Protein AF-M0ZYM3-F1 (afdb_monomer_lite)

pLDDT: mean 70.88, std 20.35, range [33.03, 93.56]

Foldseek 3Di:
DDDDDDDDDDDDDDDDDDDDDPPPPPPPPPPPPDPPPPPCVPPDPVNVVVVVVVVVLVVVLVVLVVCLLPAADDPPDDPVVSVVVNVVSVVVSVVSVNDDDPVNSVVSVCVRYDPVVNVVVVVVVVVVPPDD

Sequence (132 aa):
MAERKHAQITPSGSSQSRANGRGRREIRRKTYFRERELIWIGVPKATQILLKNERTIRRKREKDLREFMSLKMDPLDSFIDFLRTFVMKFEEVNESDIRVTERERYKVLYHSLLEYSKNEMNETNIEIGDNE

Structure (mmCIF, N/CA/C/O backbone):
data_AF-M0ZYM3-F1
#
_entry.id   AF-M0ZYM3-F1
#
loop_
_atom_site.group_PDB
_atom_site.id
_atom_site.type_symbol
_atom_site.label_atom_id
_atom_site.label_alt_id
_atom_site.label_comp_id
_atom_site.label_asym_id
_atom_site.label_entity_id
_atom_site.label_seq_id
_atom_site.pdbx_PDB_ins_code
_atom_site.Cartn_x
_atom_site.Cartn_y
_atom_site.Cartn_z
_atom_site.occupancy
_atom_site.B_iso_or_equiv
_atom_site.auth_seq_id
_atom_site.auth_comp_id
_atom_site.auth_asym_id
_atom_site.auth_atom_id
_atom_site.pdbx_PDB_model_num
ATOM 1 N N . MET A 1 1 ? -10.633 79.391 33.755 1.00 46.09 1 MET A N 1
ATOM 2 C CA . MET A 1 1 ? -9.323 79.671 33.130 1.00 46.09 1 MET A CA 1
ATOM 3 C C . MET A 1 1 ? -8.267 78.807 33.804 1.00 46.09 1 MET A C 1
ATOM 5 O O . MET A 1 1 ? -7.872 79.140 34.911 1.00 46.09 1 MET A O 1
ATOM 9 N N . ALA A 1 2 ? -7.869 77.686 33.197 1.00 37.97 2 ALA A N 1
ATOM 10 C CA . ALA A 1 2 ? -6.691 76.919 33.616 1.00 37.97 2 ALA A CA 1
ATOM 11 C C . ALA A 1 2 ? -6.301 75.912 32.520 1.00 37.97 2 ALA A C 1
ATOM 13 O O . ALA A 1 2 ? -6.735 74.766 32.537 1.00 37.97 2 ALA A O 1
ATOM 14 N N . GLU A 1 3 ? -5.477 76.342 31.566 1.00 37.34 3 GLU A N 1
ATOM 15 C CA . GLU A 1 3 ? -4.640 75.417 30.800 1.00 37.34 3 GLU A CA 1
ATOM 16 C C . GLU A 1 3 ? -3.333 75.226 31.567 1.00 37.34 3 GLU A C 1
ATOM 18 O O . GLU A 1 3 ? -2.601 76.195 31.781 1.00 37.34 3 GLU A O 1
ATOM 23 N N . ARG A 1 4 ? -2.994 73.992 31.953 1.00 41.94 4 ARG A N 1
ATOM 24 C CA . ARG A 1 4 ? -1.597 73.634 32.215 1.00 41.94 4 ARG A CA 1
ATOM 25 C C . ARG A 1 4 ? -1.263 72.265 31.648 1.00 41.94 4 ARG A C 1
ATOM 27 O O . ARG A 1 4 ? -1.997 71.294 31.785 1.00 41.94 4 ARG A O 1
ATOM 34 N N . LYS A 1 5 ? -0.133 72.303 30.953 1.00 38.66 5 LYS A N 1
ATOM 35 C CA . LYS A 1 5 ? 0.450 71.336 30.040 1.00 38.66 5 LYS A CA 1
ATOM 36 C C . LYS A 1 5 ? 1.007 70.113 30.767 1.00 38.66 5 LYS A C 1
ATOM 38 O O . LYS A 1 5 ? 1.417 70.190 31.920 1.00 38.66 5 LYS A O 1
ATOM 43 N N . HIS A 1 6 ? 1.047 69.031 29.996 1.00 46.41 6 HIS A N 1
ATOM 44 C CA . HIS A 1 6 ? 1.918 67.861 30.063 1.00 46.41 6 HIS A CA 1
ATOM 45 C C . HIS A 1 6 ? 3.075 67.915 31.074 1.00 46.41 6 HIS A C 1
ATOM 47 O O . HIS A 1 6 ? 3.972 68.747 30.957 1.00 46.41 6 HIS A O 1
ATOM 53 N N . ALA A 1 7 ? 3.116 66.921 31.962 1.00 41.06 7 ALA A N 1
ATOM 54 C CA . ALA A 1 7 ? 4.348 66.466 32.590 1.00 41.06 7 ALA A CA 1
ATOM 55 C C . ALA A 1 7 ? 4.617 65.030 32.127 1.00 41.06 7 ALA A C 1
ATOM 57 O O . ALA A 1 7 ? 3.795 64.130 32.300 1.00 41.06 7 ALA A O 1
ATOM 58 N N . GLN A 1 8 ? 5.762 64.858 31.482 1.00 38.06 8 GLN A N 1
ATOM 59 C CA . GLN A 1 8 ? 6.269 63.618 30.930 1.00 38.06 8 GLN A CA 1
ATOM 60 C C . GLN A 1 8 ? 7.507 63.213 31.752 1.00 38.06 8 GLN A C 1
ATOM 62 O O . GLN A 1 8 ? 8.423 64.018 31.862 1.00 38.06 8 GLN A O 1
ATOM 67 N N . ILE A 1 9 ? 7.519 61.952 32.229 1.00 45.25 9 ILE A N 1
ATOM 68 C CA . ILE A 1 9 ? 8.693 61.070 32.466 1.00 45.25 9 ILE A CA 1
ATOM 69 C C . ILE A 1 9 ? 9.584 61.457 33.688 1.00 45.25 9 ILE A C 1
ATOM 71 O O . ILE A 1 9 ? 9.848 62.621 33.933 1.00 45.25 9 ILE A O 1
ATOM 75 N N . THR A 1 10 ? 10.039 60.579 34.600 1.00 38.59 10 THR A N 1
ATOM 76 C CA . THR A 1 10 ? 10.740 59.272 34.486 1.00 38.59 10 THR A CA 1
ATOM 77 C C . THR A 1 10 ? 10.792 58.588 35.888 1.00 38.59 10 THR A C 1
ATOM 79 O O . THR A 1 10 ? 10.453 59.230 36.881 1.00 38.59 10 THR A O 1
ATOM 82 N N . PRO A 1 11 ? 11.217 57.310 35.997 1.00 51.19 11 PRO A N 1
ATOM 83 C CA . PRO A 1 11 ? 10.938 56.369 37.080 1.00 51.19 11 PRO A CA 1
ATOM 84 C C . PRO A 1 11 ? 12.070 56.254 38.112 1.00 51.19 11 PRO A C 1
ATOM 86 O O . PRO A 1 11 ? 13.205 56.637 37.853 1.00 51.19 11 PRO A O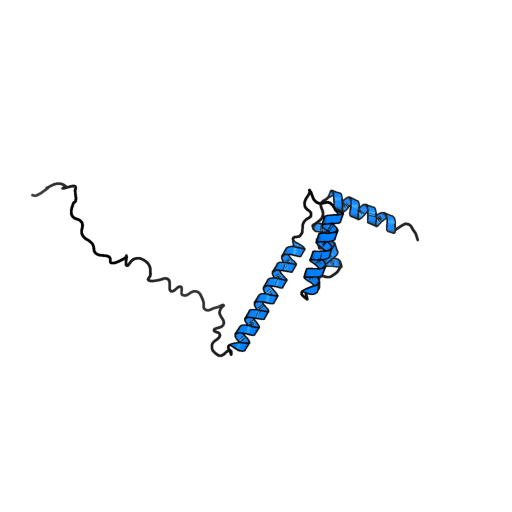 1
ATOM 89 N N . SER A 1 12 ? 11.794 55.604 39.242 1.00 38.41 12 SER A N 1
ATOM 90 C CA . SER A 1 12 ? 12.721 54.660 39.893 1.00 38.41 12 SER A CA 1
ATOM 91 C C . SER A 1 12 ? 12.060 54.021 41.118 1.00 38.41 12 SER A C 1
ATOM 93 O O . SER A 1 12 ? 11.248 54.654 41.786 1.00 38.41 12 SER A O 1
ATOM 95 N N . GLY A 1 13 ? 12.406 52.763 41.411 1.00 33.03 13 GLY A N 1
ATOM 96 C CA . GLY A 1 13 ? 12.121 52.149 42.713 1.00 33.03 13 GLY A CA 1
ATOM 97 C C . GLY A 1 13 ? 11.554 50.737 42.645 1.00 33.03 13 GLY A C 1
ATOM 98 O O . GLY A 1 13 ? 10.362 50.519 42.816 1.00 33.03 13 GLY A O 1
ATOM 99 N N . SER A 1 14 ? 12.430 49.769 42.410 1.00 46.56 14 SER A N 1
ATOM 100 C CA . SER A 1 14 ? 12.195 48.332 42.547 1.00 46.56 14 SER A CA 1
ATOM 101 C C . SER A 1 14 ? 11.700 47.919 43.941 1.00 46.56 14 SER A C 1
ATOM 103 O O . SER A 1 14 ? 12.301 48.329 44.932 1.00 46.56 14 SER A O 1
ATOM 105 N N . SER A 1 15 ? 10.738 46.990 44.018 1.00 39.41 15 SER A N 1
ATOM 106 C CA . SER A 1 15 ? 10.810 45.802 44.893 1.00 39.41 15 SER A CA 1
ATOM 107 C C . SER A 1 15 ? 9.688 44.800 44.600 1.00 39.41 15 SER A C 1
ATOM 109 O O . SER A 1 15 ? 8.567 45.155 44.255 1.00 39.41 15 SER A O 1
ATOM 111 N N . GLN A 1 16 ? 10.057 43.525 44.683 1.00 46.84 16 GLN A N 1
ATOM 112 C CA . GLN A 1 16 ? 9.308 42.318 44.336 1.00 46.84 16 GLN A CA 1
ATOM 113 C C . GLN A 1 16 ? 7.842 42.284 44.806 1.00 46.84 16 GLN A C 1
ATOM 115 O O . GLN A 1 16 ? 7.565 42.347 45.998 1.00 46.84 16 GLN A O 1
ATOM 120 N N . SER A 1 17 ? 6.924 41.928 43.903 1.00 43.44 17 SER A N 1
ATOM 121 C CA . SER A 1 17 ? 5.937 40.891 44.228 1.00 43.44 17 SER A CA 1
ATOM 122 C C . SER A 1 17 ? 5.555 40.096 42.979 1.00 43.44 17 SER A C 1
ATOM 124 O O . SER A 1 17 ? 5.166 40.625 41.938 1.00 43.44 17 SER A O 1
ATOM 126 N N . ARG A 1 18 ? 5.745 38.779 43.074 1.00 53.41 18 ARG A N 1
ATOM 127 C CA . ARG A 1 18 ? 5.278 37.793 42.104 1.00 53.41 18 ARG A CA 1
ATOM 128 C C . ARG A 1 18 ? 3.773 37.612 42.300 1.00 53.41 18 ARG A C 1
ATOM 130 O O . ARG A 1 18 ? 3.360 36.979 43.264 1.00 53.41 18 ARG A O 1
ATOM 137 N N . ALA A 1 19 ? 2.975 38.081 41.351 1.00 45.53 19 ALA A N 1
ATOM 138 C CA . ALA A 1 19 ? 1.643 37.546 41.089 1.00 45.53 19 ALA A CA 1
ATOM 139 C C . ALA A 1 19 ? 1.430 37.542 39.572 1.00 45.53 19 ALA A C 1
ATOM 141 O O . ALA A 1 19 ? 1.088 38.545 38.951 1.00 45.53 19 ALA A O 1
ATOM 142 N N . ASN A 1 20 ? 1.748 36.391 38.981 1.00 45.56 20 ASN A N 1
ATOM 143 C CA . ASN A 1 20 ? 1.733 36.128 37.550 1.00 45.56 20 ASN A CA 1
ATOM 144 C C . ASN A 1 20 ? 0.363 36.418 36.915 1.00 45.56 20 ASN A C 1
ATOM 146 O O . ASN A 1 20 ? -0.687 36.129 37.490 1.00 45.56 20 ASN A O 1
ATOM 150 N N . GLY A 1 21 ? 0.420 36.976 35.705 1.00 46.81 21 GLY A N 1
ATOM 151 C CA . GLY A 1 21 ? -0.685 37.515 34.919 1.00 46.81 21 GLY A CA 1
ATOM 152 C C . GLY A 1 21 ? -1.984 36.708 34.932 1.00 46.81 21 GLY A C 1
ATOM 153 O O . GLY A 1 21 ? -2.082 35.619 34.366 1.00 46.81 21 GLY A O 1
ATOM 154 N N . ARG A 1 22 ? -3.032 37.329 35.481 1.00 52.66 22 ARG A N 1
ATOM 155 C CA . ARG A 1 22 ? -4.440 36.974 35.259 1.00 52.66 22 ARG A CA 1
ATOM 156 C C . ARG A 1 22 ? -4.892 37.443 33.875 1.00 52.66 22 ARG A C 1
ATOM 158 O O . ARG A 1 22 ? -5.727 38.329 33.741 1.00 52.66 22 ARG A O 1
ATOM 165 N N . GLY A 1 23 ? -4.304 36.872 32.833 1.00 51.66 23 GLY A N 1
ATOM 166 C CA . GLY A 1 23 ? -4.662 37.182 31.457 1.00 51.66 23 GLY A CA 1
ATOM 167 C C . GLY A 1 23 ? -4.725 35.911 30.633 1.00 51.66 23 GLY A C 1
ATOM 168 O O . GLY A 1 23 ? -3.692 35.315 30.357 1.00 51.66 23 GLY A O 1
ATOM 169 N N . ARG A 1 24 ? -5.930 35.549 30.175 1.00 52.00 24 ARG A N 1
ATOM 170 C CA . ARG A 1 24 ? -6.188 34.559 29.106 1.00 52.00 24 ARG A CA 1
ATOM 171 C C . ARG A 1 24 ? -6.195 33.071 29.480 1.00 52.00 24 ARG A C 1
ATOM 173 O O . ARG A 1 24 ? -5.784 32.237 28.675 1.00 52.00 24 ARG A O 1
ATOM 180 N N . ARG A 1 25 ? -6.739 32.690 30.639 1.00 50.59 25 ARG A N 1
ATOM 181 C CA . ARG A 1 25 ? -7.127 31.281 30.885 1.00 50.59 25 ARG A CA 1
ATOM 182 C C . ARG A 1 25 ? -8.594 31.091 31.241 1.00 50.59 25 ARG A C 1
ATOM 184 O O . ARG A 1 25 ? -8.970 30.113 31.872 1.00 50.59 25 ARG A O 1
ATOM 191 N N . GLU A 1 26 ? -9.419 32.007 30.771 1.00 50.75 26 GLU A N 1
ATOM 192 C CA . GLU A 1 26 ? -10.860 31.954 30.923 1.00 50.75 26 GLU A CA 1
ATOM 193 C C . GLU A 1 26 ? -11.462 32.082 29.522 1.00 50.75 26 GLU A C 1
ATOM 195 O O . GLU A 1 26 ? -11.000 32.885 28.713 1.00 50.75 26 GLU A O 1
ATOM 200 N N . ILE A 1 27 ? -12.470 31.261 29.223 1.00 50.31 27 ILE A N 1
ATOM 201 C CA . ILE A 1 27 ? -13.251 31.289 27.975 1.00 50.31 27 ILE A CA 1
ATOM 202 C C . ILE A 1 27 ? -12.568 30.635 26.748 1.00 50.31 27 ILE A C 1
ATOM 204 O O . ILE A 1 27 ? -12.513 31.165 25.643 1.00 50.31 27 ILE A O 1
ATOM 208 N N . ARG A 1 28 ? -12.124 29.382 26.897 1.00 47.66 28 ARG A N 1
ATOM 209 C CA . ARG A 1 28 ? -12.147 28.402 25.787 1.00 47.66 28 ARG A CA 1
ATOM 210 C C . ARG A 1 28 ? 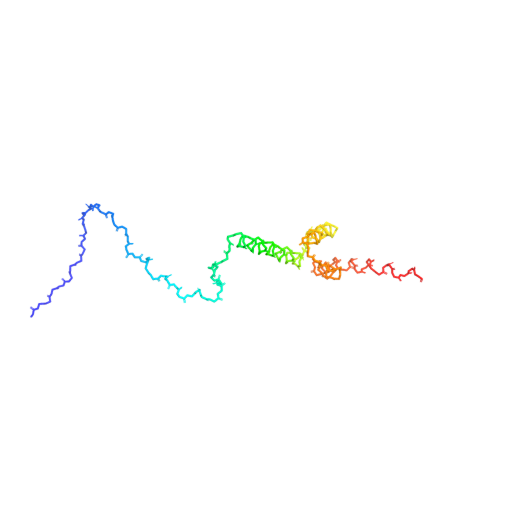-12.956 27.159 26.166 1.00 47.66 28 ARG A C 1
ATOM 212 O O . ARG A 1 28 ? -12.583 26.038 25.844 1.00 47.66 28 ARG A O 1
ATOM 219 N N . ARG A 1 29 ? -14.109 27.339 26.819 1.00 50.09 29 ARG A N 1
ATOM 220 C CA . ARG A 1 29 ? -15.181 26.333 26.755 1.00 50.09 29 ARG A CA 1
ATOM 221 C C . ARG A 1 29 ? -15.853 26.478 25.389 1.00 50.09 29 ARG A C 1
ATOM 223 O O . ARG A 1 29 ? -16.888 27.116 25.261 1.00 50.09 29 ARG A O 1
ATOM 230 N N . LYS A 1 30 ? -15.194 25.960 24.345 1.00 43.62 30 LYS A N 1
ATOM 231 C CA . LYS A 1 30 ? -15.797 25.812 23.019 1.00 43.62 30 LYS A CA 1
ATOM 232 C C . LYS A 1 30 ? -16.921 24.784 23.140 1.00 43.62 30 LYS A C 1
ATOM 234 O O . LYS A 1 30 ? -16.671 23.592 23.273 1.00 43.62 30 LYS A O 1
ATOM 239 N N . THR A 1 31 ? -18.149 25.269 23.075 1.00 45.03 31 THR A N 1
ATOM 240 C CA . THR A 1 31 ? -19.385 24.538 22.779 1.00 45.03 31 THR A CA 1
ATOM 241 C C . THR A 1 31 ? -19.351 23.969 21.355 1.00 45.03 31 THR A C 1
ATOM 243 O O . THR A 1 31 ? -20.164 24.332 20.519 1.00 45.03 31 THR A O 1
ATOM 246 N N . TYR A 1 32 ? -18.373 23.112 21.056 1.00 39.78 32 TYR A N 1
ATOM 247 C CA . TYR A 1 32 ? -18.210 22.475 19.747 1.00 39.78 32 TYR A CA 1
ATOM 248 C C . TYR A 1 32 ? -17.591 21.086 19.901 1.00 39.78 32 TYR A C 1
ATOM 250 O O . TYR A 1 32 ? -16.508 20.854 19.395 1.00 39.78 32 TYR A O 1
ATOM 258 N N . PHE A 1 33 ? -18.227 20.178 20.641 1.00 43.69 33 PHE A N 1
ATOM 259 C CA . PHE A 1 33 ? -17.962 18.733 20.555 1.00 43.69 33 PHE A CA 1
ATOM 260 C C . PHE A 1 33 ? -19.154 17.992 21.178 1.00 43.69 33 PHE A C 1
ATOM 262 O O . PHE A 1 33 ? -19.117 17.573 22.329 1.00 43.69 33 PHE A O 1
ATOM 269 N N . ARG A 1 34 ? -20.274 17.908 20.450 1.00 45.16 34 ARG A N 1
ATOM 270 C CA . ARG A 1 34 ? -21.430 17.075 20.845 1.00 45.16 34 ARG A CA 1
ATOM 271 C C . ARG A 1 34 ? -21.933 16.123 19.760 1.00 45.16 34 ARG A C 1
ATOM 273 O O . ARG A 1 34 ? -22.871 15.388 20.019 1.00 45.16 34 ARG A O 1
ATOM 280 N N . GLU A 1 35 ? -21.286 16.063 18.597 1.00 41.94 35 GLU A N 1
ATOM 281 C CA . GLU A 1 35 ? -21.765 15.208 17.495 1.00 41.94 35 GLU A CA 1
ATOM 282 C C . GLU A 1 35 ? -20.839 14.041 17.128 1.00 41.94 35 GLU A C 1
ATOM 284 O O . GLU A 1 35 ? -21.224 13.203 16.320 1.00 41.94 35 GLU A O 1
ATOM 289 N N . ARG A 1 36 ? -19.626 13.930 17.695 1.00 50.12 36 ARG A N 1
ATOM 290 C CA . ARG A 1 36 ? -18.676 12.862 17.294 1.00 50.12 36 ARG A CA 1
ATOM 291 C C . 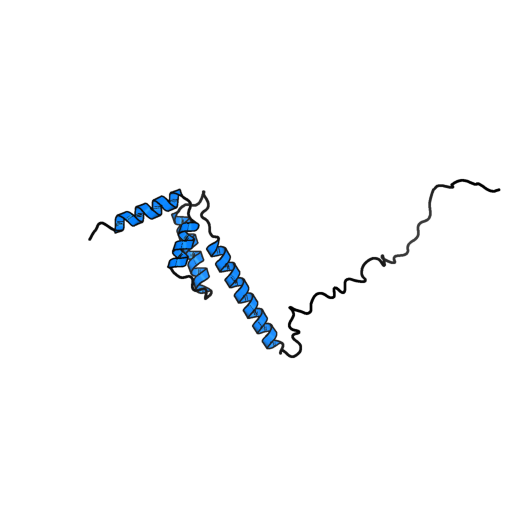ARG A 1 36 ? -17.966 12.106 18.409 1.00 50.12 36 ARG A C 1
ATOM 293 O O . ARG A 1 36 ? -17.256 11.145 18.124 1.00 50.12 36 ARG A O 1
ATOM 300 N N . GLU A 1 37 ? -18.196 12.463 19.662 1.00 47.91 37 GLU A N 1
ATOM 301 C CA . GLU A 1 37 ? -17.851 11.592 20.780 1.00 47.91 37 GLU A CA 1
ATOM 302 C C . GLU A 1 37 ? -19.158 11.040 21.323 1.00 47.91 37 GLU A C 1
ATOM 304 O O . GLU A 1 37 ? -19.802 11.659 22.165 1.00 47.91 37 GLU A O 1
ATOM 309 N N . LEU A 1 38 ? -19.570 9.886 20.786 1.00 55.62 38 LEU A N 1
ATOM 310 C CA . LEU A 1 38 ? -20.464 8.976 21.493 1.00 55.62 38 LEU A CA 1
ATOM 311 C C . LEU A 1 38 ? -19.929 8.879 22.915 1.00 55.62 38 LEU A C 1
ATOM 313 O O . LEU A 1 38 ? -18.838 8.364 23.161 1.00 55.62 38 LEU A O 1
ATOM 317 N N . ILE A 1 39 ? -20.664 9.504 23.817 1.00 54.91 39 ILE A N 1
ATOM 318 C CA . ILE A 1 39 ? -20.373 9.568 25.228 1.00 54.91 39 ILE A CA 1
ATOM 319 C C . ILE A 1 39 ? -20.315 8.110 25.699 1.00 54.91 39 ILE A C 1
ATOM 321 O O . ILE A 1 39 ? -21.334 7.433 25.753 1.00 54.91 39 ILE A O 1
ATOM 325 N N . TRP A 1 40 ? -19.115 7.609 26.003 1.00 55.53 40 TRP A N 1
ATOM 326 C CA . TRP A 1 40 ? -18.844 6.233 26.452 1.00 55.53 40 TRP A CA 1
ATOM 327 C C . TRP A 1 40 ? -19.397 5.941 27.862 1.00 55.53 40 TRP A C 1
ATOM 329 O O . TRP A 1 40 ? -18.868 5.100 28.592 1.00 55.53 40 TRP A O 1
ATOM 339 N N . ILE A 1 41 ? -20.429 6.668 28.291 1.00 55.34 41 ILE A N 1
ATOM 340 C CA . ILE A 1 41 ? -21.089 6.455 29.573 1.00 55.34 41 ILE A CA 1
ATOM 341 C C . ILE A 1 41 ? -21.842 5.127 29.467 1.00 55.34 41 ILE A C 1
ATOM 343 O O . ILE A 1 41 ? -22.777 4.995 28.687 1.00 55.34 41 ILE A O 1
ATOM 347 N N . GLY A 1 42 ? -21.385 4.133 30.230 1.00 66.25 42 GLY A N 1
ATOM 348 C CA . GLY A 1 42 ? -21.995 2.801 30.310 1.00 66.25 42 GLY A CA 1
ATOM 349 C C . GLY A 1 42 ? -21.243 1.684 29.582 1.00 66.25 42 GLY A C 1
ATOM 350 O O . GLY A 1 42 ? -21.555 0.520 29.803 1.00 66.25 42 GLY A O 1
ATOM 351 N N . VAL A 1 43 ? -20.223 1.988 28.770 1.00 72.12 43 VAL A N 1
ATOM 352 C CA . VAL A 1 43 ? -19.428 0.946 28.097 1.00 72.12 43 VAL A CA 1
ATOM 353 C C . VAL A 1 43 ? -18.313 0.456 29.030 1.00 72.12 43 VAL A C 1
ATOM 355 O O . VAL A 1 43 ? -17.478 1.275 29.436 1.00 72.12 43 VAL A O 1
ATOM 358 N N . PRO A 1 44 ? -18.235 -0.851 29.351 1.00 83.81 44 PRO A N 1
ATOM 359 C CA . PRO A 1 44 ? -17.176 -1.399 30.193 1.00 83.81 44 PRO A CA 1
ATOM 360 C C . PRO A 1 44 ? -15.784 -1.057 29.655 1.00 83.81 44 PRO A C 1
ATOM 362 O O . PRO A 1 44 ? -15.546 -1.120 28.449 1.00 83.81 44 PRO A O 1
ATOM 365 N N . LYS A 1 45 ? -14.835 -0.736 30.548 1.00 82.38 45 LYS A N 1
ATOM 366 C CA . LYS A 1 45 ? -13.452 -0.368 30.176 1.00 82.38 45 LYS A CA 1
ATOM 367 C C . LYS A 1 45 ? -12.806 -1.371 29.212 1.00 82.38 45 LYS A C 1
ATOM 369 O O . LYS A 1 45 ? -12.117 -0.953 28.287 1.00 82.38 45 LYS A O 1
ATOM 374 N N . ALA A 1 46 ? -13.070 -2.666 29.396 1.00 84.81 46 ALA A N 1
ATOM 375 C CA . ALA A 1 46 ? -12.582 -3.729 28.519 1.00 84.81 46 ALA A CA 1
ATOM 376 C C . ALA A 1 46 ? -13.033 -3.530 27.061 1.00 84.81 46 ALA A C 1
ATOM 378 O O . ALA A 1 46 ? -12.208 -3.515 26.153 1.00 84.81 46 ALA A O 1
ATOM 379 N N . THR A 1 47 ? -14.321 -3.265 26.841 1.00 84.56 47 THR A N 1
ATOM 380 C CA . THR A 1 47 ? -14.886 -2.984 25.515 1.00 84.56 47 THR A CA 1
ATOM 381 C C . THR A 1 47 ? -14.295 -1.710 24.905 1.00 84.56 47 THR A C 1
ATOM 383 O O . THR A 1 47 ? -14.053 -1.654 23.702 1.00 84.56 47 THR A O 1
ATOM 386 N N . GLN A 1 48 ? -13.984 -0.696 25.722 1.00 83.75 48 GLN A N 1
ATOM 387 C CA . GLN A 1 48 ? -13.313 0.517 25.231 1.00 83.75 48 GLN A CA 1
ATOM 388 C C . GLN A 1 48 ? -11.893 0.253 24.732 1.00 83.75 48 GLN A C 1
ATOM 390 O O . GLN A 1 48 ? -11.474 0.840 23.734 1.00 83.75 48 GLN A O 1
ATOM 395 N N . ILE A 1 49 ? -11.152 -0.619 25.416 1.00 88.00 49 ILE A N 1
ATOM 396 C CA . ILE A 1 49 ? -9.795 -1.011 25.023 1.00 88.00 49 ILE A CA 1
ATOM 397 C C . ILE A 1 49 ? -9.836 -1.814 23.721 1.00 88.00 49 ILE A C 1
ATOM 399 O O . ILE A 1 49 ? -9.091 -1.490 22.800 1.00 88.00 49 ILE A O 1
ATOM 403 N N . LEU A 1 50 ? -10.747 -2.786 23.609 1.00 88.75 50 LEU A N 1
ATOM 404 C CA . LEU A 1 50 ? -10.921 -3.580 22.388 1.00 88.75 50 LEU A CA 1
ATOM 405 C C . LEU A 1 50 ? -11.191 -2.688 21.171 1.00 88.75 50 LEU A C 1
ATOM 407 O O . LEU A 1 50 ? -10.452 -2.732 20.192 1.00 88.75 50 LEU A O 1
ATOM 411 N N . LEU A 1 51 ? -12.160 -1.779 21.279 1.00 86.94 51 LEU A N 1
ATOM 412 C CA . LEU A 1 51 ? -12.505 -0.850 20.201 1.00 86.94 51 LEU A CA 1
ATOM 413 C C . LEU A 1 51 ? -11.368 0.130 19.863 1.00 86.94 51 LEU A C 1
ATOM 415 O O . LEU A 1 51 ? -11.224 0.551 18.713 1.00 86.94 51 LEU A O 1
ATOM 419 N N . LYS A 1 52 ? -10.544 0.525 20.843 1.00 86.75 52 LYS A N 1
ATOM 420 C CA . LYS A 1 52 ? -9.331 1.316 20.576 1.00 86.75 52 LYS A CA 1
ATOM 421 C C . LYS A 1 52 ? -8.306 0.505 19.786 1.00 86.75 52 LYS A C 1
ATOM 423 O O . LYS A 1 52 ? -7.772 1.032 18.812 1.00 86.75 52 LYS A O 1
ATOM 428 N N . ASN A 1 53 ? -8.081 -0.747 20.171 1.00 88.94 53 ASN A N 1
ATOM 429 C CA . ASN A 1 53 ? -7.132 -1.638 19.510 1.00 88.94 53 ASN A CA 1
ATOM 430 C C . ASN A 1 53 ? -7.555 -1.922 18.061 1.00 88.94 53 ASN A C 1
ATOM 432 O O . ASN A 1 53 ? -6.751 -1.775 17.140 1.00 88.94 53 ASN A O 1
ATOM 436 N N . GLU A 1 54 ? -8.836 -2.207 17.829 1.00 86.94 54 GLU A N 1
ATOM 437 C CA . GLU A 1 54 ? -9.392 -2.373 16.480 1.00 86.94 54 GLU A CA 1
ATOM 438 C C . GLU A 1 54 ? -9.185 -1.123 15.620 1.00 86.94 54 GLU A C 1
ATOM 440 O O . GLU A 1 54 ? -8.743 -1.210 14.473 1.00 86.94 54 GLU A O 1
ATOM 445 N N . ARG A 1 55 ? -9.429 0.070 16.179 1.00 88.38 55 ARG A N 1
ATOM 446 C CA . ARG A 1 55 ? -9.176 1.332 15.469 1.00 88.38 55 ARG A CA 1
ATOM 447 C C . ARG A 1 55 ? -7.702 1.520 15.131 1.00 88.38 55 ARG A C 1
ATOM 449 O O . ARG A 1 55 ? -7.404 2.027 14.052 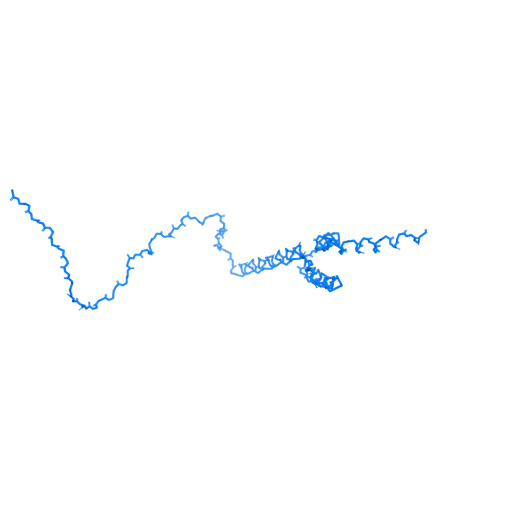1.00 88.38 55 ARG A O 1
ATOM 456 N N . THR A 1 56 ? -6.784 1.157 16.026 1.00 89.06 56 THR A N 1
ATOM 457 C CA . THR A 1 56 ? -5.345 1.249 15.740 1.00 89.06 56 THR A CA 1
ATOM 458 C C . THR A 1 56 ? -4.922 0.282 14.643 1.00 89.06 56 THR A C 1
ATOM 460 O O . THR A 1 56 ? -4.218 0.703 13.728 1.00 89.06 56 THR A O 1
ATOM 463 N N . ILE A 1 57 ? -5.421 -0.958 14.668 1.00 88.19 57 ILE A N 1
ATOM 464 C CA . ILE A 1 57 ? -5.162 -1.960 13.627 1.00 88.19 57 ILE A CA 1
ATOM 465 C C . ILE A 1 57 ? -5.689 -1.457 12.282 1.00 88.19 57 ILE A C 1
ATOM 467 O O . ILE A 1 57 ? -4.950 -1.421 11.302 1.00 88.19 57 ILE A O 1
ATOM 471 N N . ARG A 1 58 ? -6.935 -0.970 12.244 1.00 86.38 58 ARG A N 1
ATOM 472 C CA . ARG A 1 58 ? -7.543 -0.415 11.030 1.00 86.38 58 ARG A CA 1
ATOM 473 C C . ARG A 1 58 ? -6.745 0.757 10.459 1.00 86.38 58 ARG A C 1
ATOM 475 O O . ARG A 1 58 ? -6.504 0.797 9.260 1.00 86.38 58 ARG A O 1
ATOM 482 N N . ARG A 1 59 ? -6.324 1.707 11.299 1.00 89.00 59 ARG A N 1
ATOM 483 C CA . ARG A 1 59 ? -5.527 2.864 10.853 1.00 89.00 59 ARG A CA 1
ATOM 484 C C . ARG A 1 59 ? -4.168 2.454 10.303 1.00 89.00 59 ARG A C 1
ATOM 486 O O . ARG A 1 59 ? -3.722 3.061 9.337 1.00 89.00 59 ARG A O 1
ATOM 493 N N . LYS A 1 60 ? -3.524 1.456 10.916 1.00 88.88 60 LYS A N 1
ATOM 494 C CA . LYS A 1 60 ? -2.267 0.899 10.412 1.00 88.88 60 LYS A CA 1
ATOM 495 C C . LYS A 1 60 ? -2.485 0.299 9.020 1.00 88.88 60 LYS A C 1
ATOM 497 O O . LYS A 1 60 ? -1.853 0.746 8.076 1.00 88.88 60 LYS A O 1
ATOM 502 N N . ARG A 1 61 ? -3.492 -0.567 8.869 1.00 86.00 61 ARG A N 1
ATOM 503 C CA . ARG A 1 61 ? -3.865 -1.161 7.574 1.00 86.00 61 ARG A CA 1
ATOM 504 C C . ARG A 1 61 ? -4.146 -0.112 6.492 1.00 86.00 61 ARG A C 1
ATOM 506 O O . ARG A 1 61 ? -3.623 -0.197 5.388 1.00 86.00 61 ARG A O 1
ATOM 513 N N . GLU A 1 62 ? -4.944 0.910 6.808 1.00 88.12 62 GLU A N 1
ATOM 514 C CA . GLU A 1 62 ? -5.253 2.004 5.872 1.00 88.12 62 GLU A CA 1
ATOM 515 C C . GLU A 1 62 ? -4.008 2.820 5.481 1.00 88.12 62 GLU A C 1
ATOM 517 O O . GLU A 1 62 ? -3.940 3.341 4.365 1.00 88.12 62 GLU A O 1
ATOM 522 N N . LYS A 1 63 ? -3.034 2.953 6.390 1.00 90.12 63 LYS A N 1
ATOM 523 C CA . LYS A 1 63 ? -1.755 3.621 6.130 1.00 90.12 63 LYS A CA 1
ATOM 524 C C . LYS A 1 63 ? -0.887 2.781 5.195 1.00 90.12 63 LYS A C 1
ATOM 526 O O . LYS A 1 63 ? -0.456 3.303 4.173 1.00 90.12 63 LYS A O 1
ATOM 531 N N . ASP A 1 64 ? -0.708 1.504 5.509 1.00 88.88 64 ASP A N 1
ATOM 532 C CA . ASP A 1 64 ? 0.167 0.591 4.769 1.00 88.88 64 ASP A CA 1
ATOM 533 C C . ASP A 1 64 ? -0.343 0.398 3.327 1.00 88.88 64 ASP A C 1
ATOM 535 O O . ASP A 1 64 ? 0.413 0.551 2.368 1.00 88.88 64 ASP A O 1
ATOM 539 N N . LEU A 1 65 ? -1.660 0.222 3.143 1.00 88.25 65 LEU A N 1
ATOM 540 C CA . LEU A 1 65 ? -2.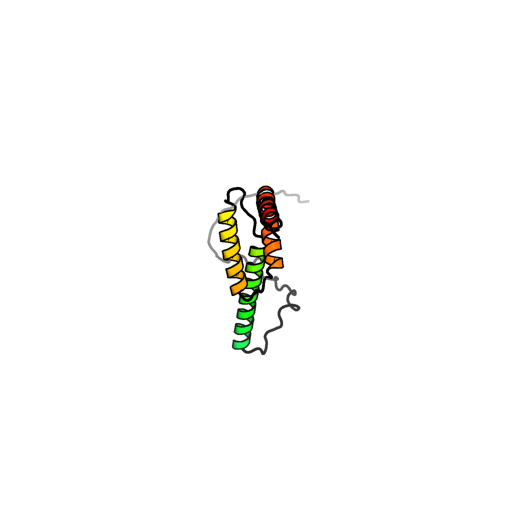276 0.177 1.810 1.00 88.25 65 LEU A CA 1
ATOM 541 C C . LEU A 1 65 ? -2.057 1.475 1.025 1.00 88.25 65 LEU A C 1
ATOM 543 O O . LEU A 1 65 ? -1.783 1.443 -0.173 1.00 88.25 65 LEU A O 1
ATOM 547 N N . ARG A 1 66 ? -2.189 2.633 1.681 1.00 90.31 66 ARG A N 1
ATOM 548 C CA . ARG A 1 66 ? -1.985 3.930 1.024 1.00 90.31 66 ARG A CA 1
ATOM 549 C C . ARG A 1 66 ? -0.533 4.112 0.596 1.00 90.31 66 ARG A C 1
ATOM 551 O O . ARG A 1 66 ? -0.296 4.635 -0.490 1.00 90.31 66 ARG A O 1
ATOM 558 N N . GLU A 1 67 ? 0.414 3.700 1.431 1.00 91.31 67 GLU A N 1
ATOM 559 C CA . GLU A 1 67 ? 1.845 3.741 1.124 1.00 91.31 67 GLU A CA 1
ATOM 560 C C . GLU A 1 67 ? 2.185 2.821 -0.051 1.00 91.31 67 GLU A C 1
ATOM 562 O O . GLU A 1 67 ? 2.881 3.254 -0.967 1.00 91.31 67 GLU A O 1
ATOM 567 N N . PHE A 1 68 ? 1.624 1.610 -0.087 1.00 91.19 68 PHE A N 1
ATOM 568 C CA . PHE A 1 68 ? 1.770 0.692 -1.216 1.00 91.19 68 PHE A CA 1
ATOM 569 C C . PHE A 1 68 ? 1.189 1.263 -2.516 1.00 91.19 68 PHE A C 1
ATOM 571 O O . PHE A 1 68 ? 1.874 1.307 -3.532 1.00 91.19 68 PHE A O 1
ATOM 578 N N . MET A 1 69 ? -0.037 1.791 -2.481 1.00 89.12 69 MET A N 1
ATOM 579 C CA . MET A 1 69 ? -0.681 2.420 -3.645 1.00 89.12 69 MET A CA 1
ATOM 580 C C . MET A 1 69 ? 0.054 3.677 -4.140 1.00 89.12 69 MET A C 1
ATOM 582 O O . MET A 1 69 ? -0.133 4.092 -5.281 1.00 89.12 69 MET A O 1
ATOM 586 N N . SER A 1 70 ? 0.866 4.300 -3.282 1.00 91.12 70 SER A N 1
ATOM 587 C CA . SER A 1 70 ? 1.643 5.504 -3.602 1.00 91.12 70 SER A CA 1
ATOM 588 C C . SER A 1 70 ? 3.095 5.202 -3.971 1.00 91.12 70 SER A C 1
ATOM 590 O O . SER A 1 70 ? 3.878 6.140 -4.135 1.00 91.12 70 SER A O 1
ATOM 592 N N . LEU A 1 71 ? 3.474 3.924 -4.066 1.00 91.88 71 LEU A N 1
ATOM 593 C CA . LEU A 1 71 ? 4.834 3.534 -4.401 1.00 91.88 71 LEU A CA 1
ATOM 594 C C . LEU A 1 71 ? 5.209 4.082 -5.783 1.00 91.88 71 LEU A C 1
ATOM 596 O O . LEU A 1 71 ? 4.404 4.055 -6.716 1.00 91.88 71 LEU A O 1
ATOM 600 N N . LYS A 1 72 ? 6.437 4.576 -5.913 1.00 93.56 72 LYS A N 1
ATOM 601 C CA . LYS A 1 72 ? 7.025 5.023 -7.176 1.00 93.56 72 LYS A CA 1
ATOM 602 C C . LYS A 1 72 ? 8.477 4.585 -7.220 1.00 93.56 72 LYS A C 1
ATOM 604 O O . LYS A 1 72 ? 9.138 4.590 -6.185 1.00 93.56 72 LYS A O 1
ATOM 609 N N . MET A 1 73 ? 8.930 4.206 -8.403 1.00 92.81 73 MET A N 1
ATOM 610 C CA . MET A 1 73 ? 10.323 3.903 -8.680 1.00 92.81 73 MET A CA 1
ATOM 611 C C . MET A 1 73 ? 11.132 5.201 -8.660 1.00 92.81 73 MET A C 1
ATOM 613 O O . MET A 1 73 ? 10.729 6.192 -9.279 1.00 92.81 73 MET A O 1
ATOM 617 N N . ASP A 1 74 ? 12.242 5.208 -7.924 1.00 91.38 74 ASP A N 1
ATOM 618 C CA . ASP A 1 74 ? 13.202 6.306 -7.981 1.00 91.38 74 ASP A CA 1
ATOM 619 C C . ASP A 1 74 ? 13.942 6.252 -9.333 1.00 91.38 74 ASP A C 1
ATOM 621 O O . ASP A 1 74 ? 14.311 5.161 -9.771 1.00 91.38 74 ASP A O 1
ATOM 625 N N . PRO A 1 75 ? 14.179 7.386 -10.017 1.00 88.12 75 PRO A N 1
ATOM 626 C CA . PRO A 1 75 ? 15.014 7.435 -11.221 1.00 88.12 75 PRO A CA 1
ATOM 627 C C . PRO A 1 75 ? 16.410 6.822 -11.079 1.00 88.12 75 PRO A C 1
ATOM 629 O O . PRO A 1 75 ? 17.018 6.472 -12.088 1.00 88.12 75 PRO A O 1
ATOM 632 N N . LEU A 1 76 ? 16.933 6.737 -9.856 1.00 89.62 76 LEU A N 1
ATOM 633 C CA . LEU A 1 76 ? 18.241 6.156 -9.567 1.00 89.62 76 LEU A CA 1
ATOM 634 C C . LEU A 1 76 ? 18.180 4.656 -9.248 1.00 89.62 76 LEU A C 1
ATOM 636 O O . LEU A 1 76 ? 19.228 4.007 -9.226 1.00 89.62 76 LEU A O 1
ATOM 640 N N . ASP A 1 77 ? 16.989 4.104 -9.008 1.00 87.38 77 ASP A N 1
ATOM 641 C CA . ASP A 1 77 ? 16.827 2.689 -8.694 1.00 87.38 77 ASP A CA 1
ATOM 642 C C . ASP A 1 77 ? 16.948 1.828 -9.957 1.00 87.38 77 ASP A C 1
ATOM 644 O O . ASP A 1 77 ? 16.433 2.143 -11.032 1.00 87.38 77 ASP A O 1
ATOM 648 N N . SER A 1 78 ? 17.585 0.668 -9.806 1.00 88.81 78 SER A N 1
ATOM 649 C CA . SER A 1 78 ? 17.503 -0.407 -10.795 1.00 88.81 78 SER A CA 1
ATOM 650 C C . SER A 1 78 ? 16.082 -0.974 -10.841 1.00 88.81 78 SER A C 1
ATOM 652 O O . SER A 1 78 ? 15.450 -1.175 -9.802 1.00 88.81 78 SER A O 1
ATOM 654 N N . PHE A 1 79 ? 15.597 -1.320 -12.039 1.00 86.81 79 PHE A N 1
ATOM 655 C CA . PHE A 1 79 ? 14.292 -1.966 -12.220 1.00 86.81 79 PHE A CA 1
ATOM 656 C C . PHE A 1 79 ? 14.154 -3.245 -11.378 1.00 86.81 79 PHE A C 1
ATOM 658 O O . PHE A 1 79 ? 13.127 -3.468 -10.739 1.00 86.81 79 PHE A O 1
ATOM 665 N N . ILE A 1 80 ? 15.213 -4.059 -11.306 1.00 88.75 80 ILE A N 1
ATOM 666 C CA . ILE A 1 80 ? 15.214 -5.315 -10.543 1.00 88.75 80 ILE A CA 1
ATOM 667 C C . ILE A 1 80 ? 15.114 -5.049 -9.035 1.00 88.75 80 ILE A C 1
ATOM 669 O O . ILE A 1 80 ? 14.368 -5.736 -8.333 1.00 88.75 80 ILE A O 1
ATOM 673 N N . ASP A 1 81 ? 15.840 -4.055 -8.527 1.00 90.75 81 ASP A N 1
ATOM 674 C CA . ASP A 1 81 ? 15.825 -3.722 -7.098 1.00 90.75 81 ASP A CA 1
ATOM 675 C C . ASP A 1 81 ? 14.491 -3.092 -6.687 1.00 90.75 81 ASP A C 1
ATOM 677 O O . ASP A 1 81 ? 13.938 -3.410 -5.625 1.00 90.75 81 ASP A O 1
ATOM 681 N N . PHE A 1 82 ? 13.906 -2.291 -7.579 1.00 91.56 82 PHE A N 1
ATOM 682 C CA . PHE A 1 82 ? 12.551 -1.792 -7.418 1.00 91.56 82 PHE A CA 1
ATOM 683 C C . PHE A 1 82 ? 11.525 -2.935 -7.378 1.00 91.56 82 PHE A C 1
ATOM 685 O O . PHE A 1 82 ? 10.697 -2.976 -6.467 1.00 91.56 82 PHE A O 1
ATOM 692 N N . LEU A 1 83 ? 11.600 -3.907 -8.297 1.00 91.00 83 LEU A N 1
ATOM 693 C CA . LEU A 1 83 ? 10.707 -5.071 -8.304 1.00 91.00 83 LEU A CA 1
ATOM 694 C C . LEU A 1 83 ? 10.810 -5.892 -7.016 1.00 91.00 83 LEU A C 1
ATOM 696 O O . LEU A 1 83 ? 9.784 -6.273 -6.453 1.00 91.00 83 LEU A O 1
ATOM 700 N N . ARG A 1 84 ? 12.026 -6.133 -6.512 1.00 91.75 84 ARG A N 1
ATOM 701 C CA . ARG A 1 84 ? 12.234 -6.821 -5.226 1.00 91.75 84 ARG A CA 1
ATOM 702 C C . ARG A 1 84 ? 11.547 -6.079 -4.082 1.00 91.75 84 ARG A C 1
ATOM 704 O O . ARG A 1 84 ? 10.791 -6.681 -3.321 1.00 91.75 84 ARG A O 1
ATOM 711 N N . THR A 1 85 ? 11.750 -4.765 -4.011 1.00 91.94 85 THR A N 1
ATOM 712 C CA . THR A 1 85 ? 11.129 -3.904 -2.994 1.00 91.94 85 THR A CA 1
ATOM 713 C C . THR A 1 85 ? 9.603 -3.899 -3.113 1.00 91.94 85 THR A C 1
ATOM 715 O O . THR A 1 85 ? 8.894 -3.954 -2.108 1.00 91.94 85 THR A O 1
ATOM 718 N N . PHE A 1 86 ? 9.084 -3.870 -4.341 1.00 92.75 86 PHE A N 1
ATOM 719 C CA . PHE A 1 86 ? 7.655 -3.915 -4.627 1.00 92.75 86 PHE A CA 1
ATOM 720 C C . PHE A 1 86 ? 7.017 -5.226 -4.151 1.00 92.75 86 PHE A C 1
ATOM 722 O O . PHE A 1 86 ? 5.972 -5.198 -3.501 1.00 92.75 86 PHE A O 1
ATOM 729 N N . VAL A 1 87 ? 7.644 -6.369 -4.451 1.00 91.62 87 VAL A N 1
ATOM 730 C CA . VAL A 1 87 ? 7.169 -7.698 -4.032 1.00 91.62 87 VAL A CA 1
ATOM 731 C C . VAL A 1 87 ? 7.140 -7.799 -2.510 1.00 91.62 87 VAL A C 1
ATOM 733 O O . VAL A 1 87 ? 6.096 -8.139 -1.961 1.00 91.62 87 VAL A O 1
ATOM 736 N N . MET A 1 88 ? 8.226 -7.415 -1.833 1.00 91.25 88 MET A N 1
ATOM 737 C CA . MET A 1 88 ? 8.285 -7.438 -0.368 1.00 91.25 88 MET A CA 1
ATOM 738 C C . MET A 1 88 ? 7.177 -6.590 0.269 1.00 91.25 88 MET A C 1
ATOM 740 O O . MET A 1 88 ? 6.492 -7.043 1.182 1.00 91.25 88 MET A O 1
ATOM 744 N N . LYS A 1 89 ? 6.951 -5.368 -0.233 1.00 89.75 89 LYS A N 1
ATOM 745 C CA . LYS A 1 89 ? 5.880 -4.501 0.284 1.00 89.75 89 LYS A CA 1
ATOM 746 C C . LYS A 1 89 ? 4.483 -5.047 0.007 1.00 89.75 89 LYS A C 1
ATOM 748 O O . LYS A 1 89 ? 3.580 -4.848 0.812 1.00 89.75 89 LYS A O 1
ATOM 753 N N . PHE A 1 90 ? 4.283 -5.712 -1.128 1.00 89.31 90 PHE A N 1
ATOM 754 C CA . PHE A 1 90 ? 3.012 -6.364 -1.436 1.00 89.31 90 PHE A CA 1
ATOM 755 C C . PHE A 1 90 ? 2.725 -7.525 -0.475 1.00 89.31 90 PHE A C 1
ATOM 757 O O . PHE A 1 90 ? 1.598 -7.652 0.001 1.00 89.31 90 PHE A O 1
ATOM 764 N N . GLU A 1 91 ? 3.734 -8.343 -0.168 1.00 88.31 91 GLU A N 1
ATOM 765 C CA . GLU A 1 91 ? 3.625 -9.429 0.811 1.00 88.31 91 GLU A CA 1
ATOM 766 C C . GLU A 1 91 ? 3.296 -8.886 2.206 1.00 88.31 91 GLU A C 1
ATOM 768 O O . GLU A 1 91 ? 2.321 -9.333 2.807 1.00 88.31 91 GLU A O 1
ATOM 773 N N . GLU A 1 92 ? 3.993 -7.840 2.664 1.00 87.00 92 GLU A N 1
ATOM 774 C CA . GLU A 1 92 ? 3.722 -7.183 3.953 1.00 87.00 92 GLU A CA 1
ATOM 775 C C . GLU A 1 92 ? 2.274 -6.662 4.053 1.00 87.00 92 GLU A C 1
ATOM 777 O O . GLU A 1 92 ? 1.593 -6.836 5.069 1.00 87.00 92 GLU A O 1
ATOM 782 N N . VAL A 1 93 ? 1.760 -6.058 2.976 1.00 86.06 93 VAL A N 1
ATOM 783 C CA . VAL A 1 93 ? 0.369 -5.587 2.914 1.00 86.06 93 VAL A CA 1
ATOM 784 C C . VAL A 1 93 ? -0.609 -6.762 2.945 1.00 86.06 93 VAL A C 1
ATOM 786 O O . VAL A 1 93 ? -1.581 -6.719 3.702 1.00 86.06 93 VAL A O 1
ATOM 789 N N . ASN A 1 94 ? -0.357 -7.828 2.188 1.00 82.88 94 ASN A N 1
ATOM 790 C CA . ASN A 1 94 ? -1.249 -8.987 2.145 1.00 82.88 94 ASN A CA 1
ATOM 791 C C . ASN A 1 94 ? -1.283 -9.782 3.452 1.00 82.88 94 ASN A C 1
ATOM 793 O O . ASN A 1 94 ? -2.352 -10.254 3.844 1.00 82.88 94 ASN A O 1
ATOM 797 N N . GLU A 1 95 ? -0.156 -9.894 4.155 1.00 81.62 95 GLU A N 1
ATOM 798 C CA . GLU A 1 95 ? -0.093 -10.518 5.482 1.00 81.62 95 GLU A CA 1
ATOM 799 C C . GLU A 1 95 ? -0.954 -9.775 6.512 1.00 81.62 95 GLU A C 1
ATOM 801 O O . GLU A 1 95 ? -1.460 -10.369 7.463 1.00 81.62 95 GLU A O 1
ATOM 806 N N . SER A 1 96 ? -1.195 -8.477 6.312 1.00 72.19 96 SER A N 1
ATOM 807 C CA . SER A 1 96 ? -1.982 -7.645 7.226 1.00 72.19 96 SER A CA 1
ATOM 808 C C . SER A 1 96 ? -3.515 -7.779 7.080 1.00 72.19 96 SER A C 1
ATOM 810 O O . SER A 1 96 ? -4.255 -6.900 7.533 1.00 72.19 96 SER A O 1
ATOM 812 N N . ASP A 1 97 ? -4.007 -8.887 6.507 1.00 67.12 97 ASP A N 1
ATOM 813 C CA . ASP A 1 97 ? -5.401 -9.166 6.087 1.00 67.12 97 ASP A CA 1
ATOM 814 C C . ASP A 1 97 ? -5.949 -8.229 4.993 1.00 67.12 97 ASP A C 1
ATOM 816 O O . ASP A 1 97 ? -7.161 -8.174 4.748 1.00 67.12 97 ASP A O 1
ATOM 820 N N . ILE A 1 98 ? -5.093 -7.458 4.325 1.00 71.62 98 ILE A N 1
ATOM 821 C CA . ILE A 1 98 ? -5.514 -6.599 3.219 1.00 71.62 98 ILE A CA 1
ATOM 822 C C . ILE A 1 98 ? -5.435 -7.437 1.950 1.00 71.62 98 ILE A C 1
ATOM 824 O O . ILE A 1 98 ? -4.358 -7.679 1.431 1.00 71.62 98 ILE A O 1
ATOM 828 N N . ARG A 1 99 ? -6.577 -7.899 1.437 1.00 75.62 99 ARG A N 1
ATOM 829 C CA . ARG A 1 99 ? -6.613 -8.670 0.187 1.00 75.62 99 ARG A CA 1
ATOM 830 C C . ARG A 1 99 ? -6.482 -7.739 -1.013 1.00 75.62 99 ARG A C 1
ATOM 832 O O . ARG A 1 99 ? -7.493 -7.336 -1.583 1.00 75.62 99 ARG A O 1
ATOM 839 N N . VAL A 1 100 ? -5.252 -7.397 -1.386 1.00 79.94 100 VAL A N 1
ATOM 840 C CA . VAL A 1 100 ? -4.987 -6.735 -2.666 1.00 79.94 100 VAL A CA 1
ATOM 841 C C . VAL A 1 100 ? -5.042 -7.797 -3.759 1.00 79.94 100 VAL A C 1
ATOM 843 O O . VAL A 1 100 ? -4.312 -8.786 -3.725 1.00 79.94 100 VAL A O 1
ATOM 846 N N . THR A 1 101 ? -5.932 -7.617 -4.730 1.00 84.62 101 THR A N 1
ATOM 847 C CA . THR A 1 101 ? -6.048 -8.556 -5.853 1.00 84.62 101 THR A CA 1
ATOM 848 C C . THR A 1 101 ? -4.809 -8.491 -6.747 1.00 84.62 101 THR A C 1
ATOM 850 O O . THR A 1 101 ? -4.163 -7.448 -6.856 1.00 84.62 101 THR A O 1
ATOM 853 N N . GLU A 1 102 ? -4.498 -9.572 -7.467 1.00 82.44 102 GLU A N 1
ATOM 854 C CA . GLU A 1 102 ? -3.408 -9.558 -8.457 1.00 82.44 102 GLU A CA 1
ATOM 855 C C . GLU A 1 102 ? -3.594 -8.439 -9.486 1.00 82.44 102 GLU A C 1
ATOM 857 O O . GLU A 1 102 ? -2.652 -7.726 -9.821 1.00 82.44 102 GLU A O 1
ATOM 862 N N . ARG A 1 103 ? -4.833 -8.196 -9.926 1.00 83.56 103 ARG A N 1
ATOM 863 C CA . ARG A 1 103 ? -5.145 -7.105 -10.856 1.00 83.56 103 ARG A CA 1
ATOM 864 C C . ARG A 1 103 ? -4.805 -5.729 -10.281 1.00 83.56 103 ARG A C 1
ATOM 866 O O . ARG A 1 103 ? -4.318 -4.868 -11.010 1.00 83.56 103 ARG A O 1
ATOM 873 N N . GLU A 1 104 ? -5.089 -5.491 -9.005 1.00 85.75 104 GLU A N 1
ATOM 874 C CA . GLU A 1 104 ? -4.714 -4.243 -8.333 1.00 85.75 104 GLU A CA 1
ATOM 875 C C . GLU A 1 104 ? -3.202 -4.141 -8.176 1.00 85.75 104 GLU A C 1
ATOM 877 O O . GLU A 1 104 ? -2.644 -3.093 -8.485 1.00 85.75 104 GLU A O 1
ATOM 882 N N . ARG A 1 105 ? -2.529 -5.236 -7.805 1.00 88.69 105 ARG A N 1
ATOM 883 C CA . ARG A 1 105 ? -1.064 -5.308 -7.746 1.00 88.69 105 ARG A CA 1
ATOM 884 C C . ARG A 1 105 ? -0.431 -4.889 -9.073 1.00 88.69 105 ARG A C 1
ATOM 886 O O . ARG A 1 105 ? 0.435 -4.021 -9.073 1.00 88.69 105 ARG A O 1
ATOM 893 N N . TYR A 1 106 ? -0.888 -5.450 -10.193 1.00 87.31 106 TYR A N 1
ATOM 894 C CA . TYR A 1 106 ? -0.383 -5.093 -11.521 1.00 87.31 106 TYR A CA 1
ATOM 895 C C . TYR A 1 106 ? -0.622 -3.621 -11.863 1.00 87.31 106 TYR A C 1
ATOM 897 O O . TYR A 1 106 ? 0.272 -2.965 -12.390 1.00 87.31 106 TYR A O 1
ATOM 905 N N . LYS A 1 107 ? -1.797 -3.073 -11.528 1.00 88.81 107 LYS A N 1
ATOM 906 C CA . LYS A 1 107 ? -2.077 -1.644 -11.735 1.00 88.81 107 LYS A CA 1
ATOM 907 C C . LYS A 1 107 ? -1.132 -0.755 -10.935 1.00 88.81 107 LYS A C 1
ATOM 909 O O . LYS A 1 107 ? -0.627 0.218 -11.487 1.00 88.81 107 LYS A O 1
ATOM 914 N N . VAL A 1 108 ? -0.906 -1.072 -9.658 1.00 90.44 108 VAL A N 1
ATOM 915 C CA . VAL A 1 108 ? 0.030 -0.310 -8.822 1.00 90.44 108 VAL A CA 1
ATOM 916 C C . VAL A 1 108 ? 1.420 -0.388 -9.432 1.00 90.44 108 VAL A C 1
ATOM 918 O O . VAL A 1 108 ? 1.986 0.656 -9.721 1.00 90.44 108 VAL A O 1
ATOM 921 N N . LEU A 1 109 ? 1.909 -1.593 -9.743 1.00 91.50 109 LEU A N 1
ATOM 922 C CA . LEU A 1 109 ? 3.216 -1.789 -10.367 1.00 91.50 109 LEU A CA 1
ATOM 923 C C . LEU A 1 109 ? 3.377 -0.931 -11.627 1.00 91.50 109 LEU A C 1
ATOM 925 O O . LEU A 1 109 ? 4.309 -0.140 -11.711 1.00 91.50 109 LEU A O 1
ATOM 929 N N . TYR A 1 110 ? 2.427 -1.011 -12.559 1.00 89.12 110 TYR A N 1
ATOM 930 C CA . TYR A 1 110 ? 2.469 -0.243 -13.802 1.00 89.12 110 TYR A CA 1
ATOM 931 C C . TYR A 1 110 ? 2.524 1.274 -13.564 1.00 89.12 110 TYR A C 1
ATOM 933 O O . TYR A 1 110 ? 3.275 1.982 -14.231 1.00 89.12 110 TYR A O 1
ATOM 941 N N . HIS A 1 111 ? 1.754 1.794 -12.604 1.00 90.94 111 HIS A N 1
ATOM 942 C CA . HIS A 1 111 ? 1.757 3.223 -12.277 1.00 90.94 111 HIS A CA 1
ATOM 943 C C . HIS A 1 111 ? 2.968 3.669 -11.450 1.00 90.94 111 HIS A C 1
ATOM 945 O O . HIS A 1 111 ? 3.286 4.861 -11.448 1.00 90.94 111 HIS A O 1
ATOM 951 N N . SER A 1 112 ? 3.633 2.745 -10.761 1.00 92.00 112 SER A N 1
ATOM 952 C CA . SER A 1 112 ? 4.841 3.024 -9.993 1.00 92.00 112 SER A CA 1
ATOM 953 C C . SER A 1 112 ? 6.094 3.114 -10.862 1.00 92.00 112 SER A C 1
ATOM 955 O O . SER A 1 112 ? 7.047 3.777 -10.459 1.00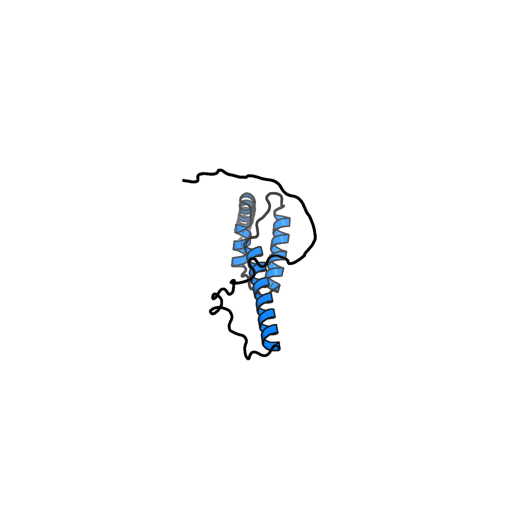 92.00 112 SER A O 1
ATOM 957 N N . LEU A 1 113 ? 6.109 2.458 -12.025 1.00 92.06 113 LEU A N 1
ATOM 958 C CA . LEU A 1 113 ? 7.262 2.424 -12.923 1.00 92.06 113 LEU A CA 1
ATOM 959 C C . LEU A 1 113 ? 7.476 3.739 -13.677 1.00 92.06 113 LEU A C 1
ATOM 961 O O . LEU A 1 113 ? 6.538 4.474 -14.003 1.00 92.06 113 LEU A O 1
ATOM 965 N N . LEU A 1 114 ? 8.740 3.990 -14.009 1.00 90.50 114 LEU A N 1
ATOM 966 C CA . LEU A 1 114 ? 9.144 5.051 -14.925 1.00 90.50 114 LEU A CA 1
ATOM 967 C C . LEU A 1 114 ? 8.809 4.667 -16.367 1.00 90.50 114 LEU A C 1
ATOM 969 O O . LEU A 1 114 ? 8.692 3.490 -16.698 1.00 90.50 114 LEU A O 1
ATOM 973 N N . GLU A 1 115 ? 8.654 5.667 -17.235 1.00 87.06 115 GLU A N 1
ATOM 974 C CA . GLU A 1 115 ? 8.162 5.443 -18.600 1.00 87.06 115 GLU A CA 1
ATOM 975 C C . GLU A 1 115 ? 9.065 4.504 -19.411 1.00 87.06 115 GLU A C 1
ATOM 977 O O . GLU A 1 115 ? 8.567 3.628 -20.109 1.00 87.06 115 GLU A O 1
ATOM 982 N N . TYR A 1 116 ? 10.388 4.619 -19.259 1.00 83.31 116 TYR A N 1
ATOM 983 C CA . TYR A 1 116 ? 11.329 3.723 -19.936 1.00 83.31 116 TYR A CA 1
ATOM 984 C C . TYR A 1 116 ? 11.215 2.274 -19.432 1.00 83.31 116 TYR A C 1
ATOM 986 O O . TYR A 1 116 ? 11.219 1.351 -20.238 1.00 83.31 116 TYR A O 1
ATOM 994 N N . SER A 1 117 ? 11.015 2.062 -18.127 1.00 83.75 117 SER A N 1
ATOM 995 C CA . SER A 1 117 ? 10.832 0.723 -17.548 1.00 83.75 117 SER A CA 1
ATOM 996 C C . SER A 1 117 ? 9.500 0.085 -17.939 1.00 83.75 117 SER A C 1
ATOM 998 O O . SER A 1 117 ? 9.395 -1.136 -17.997 1.00 83.75 117 SER A O 1
ATOM 1000 N N . LYS A 1 118 ? 8.466 0.886 -18.232 1.00 84.94 118 LYS A N 1
ATOM 1001 C CA . LYS A 1 118 ? 7.211 0.358 -18.795 1.00 84.94 118 LYS A CA 1
ATOM 1002 C C . LYS A 1 118 ? 7.433 -0.230 -20.183 1.00 84.94 118 LYS A C 1
ATOM 1004 O O . LYS A 1 118 ? 6.825 -1.247 -20.498 1.00 84.94 118 LYS A O 1
ATOM 1009 N N . ASN A 1 119 ? 8.298 0.384 -20.990 1.00 80.38 119 ASN A N 1
ATOM 1010 C CA . ASN A 1 119 ? 8.625 -0.133 -22.316 1.00 80.38 119 ASN A CA 1
ATOM 1011 C C . ASN A 1 119 ? 9.351 -1.479 -22.209 1.00 80.38 119 ASN A C 1
ATOM 1013 O O . ASN A 1 119 ? 8.901 -2.432 -22.834 1.00 80.38 119 ASN A O 1
ATOM 1017 N N . GLU A 1 120 ? 10.350 -1.605 -21.327 1.00 73.31 120 GLU A N 1
ATOM 1018 C CA . GLU A 1 120 ? 11.023 -2.891 -21.048 1.00 73.31 120 GLU A CA 1
ATOM 1019 C C . GLU A 1 120 ? 10.034 -3.975 -20.572 1.00 73.31 120 GLU A C 1
ATOM 1021 O O . GLU A 1 120 ? 10.091 -5.135 -20.987 1.00 73.31 120 GLU A O 1
ATOM 1026 N N . MET A 1 121 ? 9.074 -3.597 -19.722 1.00 75.00 121 MET A N 1
ATOM 1027 C CA . MET A 1 121 ? 8.039 -4.513 -19.240 1.00 75.00 121 MET A CA 1
ATOM 1028 C C . MET A 1 121 ? 7.061 -4.940 -20.348 1.00 75.00 121 MET A C 1
ATOM 1030 O O . MET A 1 121 ? 6.530 -6.045 -20.315 1.00 75.00 121 MET A O 1
ATOM 1034 N N . ASN A 1 122 ? 6.792 -4.078 -21.328 1.00 74.00 122 ASN A N 1
ATOM 1035 C CA . ASN A 1 122 ? 5.915 -4.398 -22.453 1.00 74.00 122 ASN A CA 1
ATOM 1036 C C . ASN A 1 122 ? 6.639 -5.229 -23.520 1.00 74.00 122 ASN A C 1
ATOM 1038 O O . ASN A 1 122 ? 6.046 -6.166 -24.046 1.00 74.00 122 ASN A O 1
ATOM 1042 N N . GLU A 1 123 ? 7.910 -4.939 -23.800 1.00 62.75 123 GLU A N 1
ATOM 1043 C CA . GLU A 1 123 ? 8.742 -5.702 -24.742 1.00 62.75 123 GLU A CA 1
ATOM 1044 C C . GLU A 1 123 ? 8.902 -7.161 -24.288 1.00 62.75 123 GLU A C 1
ATOM 1046 O O . GLU A 1 123 ? 8.711 -8.081 -25.080 1.00 62.75 123 GLU A O 1
ATOM 1051 N N . THR A 1 124 ? 9.103 -7.391 -22.988 1.00 58.16 124 THR A N 1
ATOM 1052 C CA . THR A 1 124 ? 9.188 -8.746 -22.406 1.00 58.16 124 THR A CA 1
ATOM 1053 C C . THR A 1 124 ? 7.867 -9.530 -22.427 1.00 58.16 124 THR A C 1
ATOM 1055 O O . THR A 1 124 ? 7.889 -10.757 -22.374 1.00 58.16 124 THR A O 1
ATOM 1058 N N . ASN A 1 125 ? 6.713 -8.862 -22.544 1.00 53.12 125 ASN A N 1
ATOM 1059 C CA . ASN A 1 125 ? 5.407 -9.523 -22.661 1.00 53.12 125 ASN A CA 1
ATOM 1060 C C . ASN A 1 125 ? 5.033 -9.889 -24.111 1.00 53.12 125 ASN A C 1
ATOM 1062 O O . ASN A 1 125 ? 4.130 -10.700 -24.305 1.00 53.12 125 ASN A O 1
ATOM 1066 N N . ILE A 1 126 ? 5.705 -9.319 -25.119 1.00 43.81 126 ILE A N 1
ATOM 1067 C CA . ILE A 1 126 ? 5.462 -9.640 -26.536 1.00 43.81 126 ILE A CA 1
ATOM 1068 C C . ILE A 1 126 ? 6.165 -10.952 -26.926 1.00 43.81 126 ILE A C 1
ATOM 1070 O O . ILE A 1 126 ? 5.617 -11.726 -27.703 1.00 43.81 126 ILE A O 1
ATOM 1074 N N . GLU A 1 127 ? 7.306 -11.288 -26.316 1.00 44.12 127 GLU A N 1
ATOM 1075 C CA . GLU A 1 127 ? 8.046 -12.524 -26.636 1.00 44.12 127 GLU A CA 1
ATOM 1076 C C . GLU A 1 127 ? 7.401 -13.824 -26.110 1.00 44.12 127 GLU A C 1
ATOM 1078 O O . GLU A 1 127 ? 7.803 -14.918 -26.505 1.00 44.12 127 GLU A O 1
ATOM 1083 N N . ILE A 1 128 ? 6.382 -13.745 -25.248 1.00 46.38 128 ILE A N 1
ATOM 1084 C CA . ILE A 1 128 ? 5.691 -14.929 -24.696 1.00 46.38 128 ILE A CA 1
ATOM 1085 C C . ILE A 1 128 ? 4.510 -15.369 -25.595 1.00 46.38 128 ILE A C 1
ATOM 1087 O O . ILE A 1 128 ? 3.944 -16.439 -25.388 1.00 46.38 128 ILE A O 1
ATOM 1091 N N . GLY A 1 129 ? 4.145 -14.579 -26.615 1.00 43.78 129 GLY A N 1
ATOM 1092 C CA . GLY A 1 129 ? 2.942 -14.793 -27.434 1.00 43.78 129 GLY A CA 1
ATOM 1093 C C . GLY A 1 129 ? 3.115 -15.539 -28.764 1.00 43.78 129 GLY A C 1
ATOM 1094 O O . GLY A 1 129 ? 2.104 -15.905 -29.351 1.00 43.78 129 GLY A O 1
ATOM 1095 N N . ASP A 1 130 ? 4.344 -15.787 -29.229 1.00 42.44 130 ASP A N 1
ATOM 1096 C CA . ASP A 1 130 ? 4.596 -16.272 -30.602 1.00 42.44 130 ASP A CA 1
ATOM 1097 C C . ASP A 1 130 ? 5.083 -17.738 -30.684 1.00 42.44 130 ASP A C 1
ATOM 1099 O O . ASP A 1 130 ? 5.658 -18.150 -31.690 1.00 42.44 130 ASP A O 1
ATOM 1103 N N . ASN A 1 131 ? 4.855 -18.551 -29.644 1.00 46.56 131 ASN A N 1
ATOM 1104 C CA . ASN A 1 131 ? 5.214 -19.980 -29.626 1.00 46.56 131 ASN A CA 1
ATOM 1105 C C . ASN A 1 131 ? 4.012 -20.904 -29.333 1.00 46.56 131 ASN A C 1
ATOM 1107 O O . ASN A 1 131 ? 4.105 -21.778 -28.468 1.00 46.56 131 ASN A O 1
ATOM 1111 N N . GLU A 1 132 ? 2.904 -20.740 -30.060 1.00 38.50 132 GLU A N 1
ATOM 1112 C CA . GLU A 1 132 ? 1.880 -21.792 -30.226 1.00 38.50 132 GLU A CA 1
ATOM 1113 C C . GLU A 1 132 ? 1.623 -22.105 -31.704 1.00 38.50 132 GLU A C 1
ATOM 1115 O O . GLU A 1 132 ? 1.434 -21.155 -32.499 1.00 38.50 132 GLU A O 1
#

Radius of gyration: 32.93 Å; chains: 1; bounding box: 40×102×76 Å

Secondary structure (DSSP, 8-state):
-----------------------S-S-------SSS----TT--HHHHHHHHHHHHHHHHHHHHHHHHHT----TTS-HHHHHHHHHHHHHHHHHTT----HHHHHHHHHHHS-HHHHHHHHHHHHTTSS--

Organism: Solanum tuberosum (NCBI:txid4113)